Protein AF-A0A2D9I5H3-F1 (afdb_monomer_lite)

Secondary structure (DSSP, 8-state):
-HHHHHHHHHHHHHHHHHHHHHHHHHHHHHHHHHHTBPTTS-SSS-HHHHHHSHHHHB-HHHHHHHHHHHHHHHHHHHHHHHHHHHHHHT--

Sequence (92 aa):
MAAADTWVYYCQILLIMLLTLCCVAGFVLQFYAWRHLKPGIPRFGHKDAMFRKKDQYYEPEGLKYIDWQKKIMHVMFVLFAGLIILIEWSAP

Structure (mmCIF, N/CA/C/O backbone):
data_AF-A0A2D9I5H3-F1
#
_entry.id   AF-A0A2D9I5H3-F1
#
loop_
_atom_site.group_PDB
_atom_site.id
_atom_site.type_symbol
_atom_site.label_atom_id
_atom_site.label_alt_id
_atom_site.label_comp_id
_atom_site.label_asym_id
_atom_site.label_entity_id
_atom_site.label_seq_id
_atom_site.pdbx_PDB_ins_code
_atom_site.Cartn_x
_atom_site.Cartn_y
_atom_site.Cartn_z
_atom_site.occupancy
_atom_site.B_iso_or_equiv
_atom_site.auth_seq_id
_atom_site.auth_comp_id
_atom_site.auth_asym_id
_atom_site.auth_atom_id
_atom_site.pdbx_PDB_model_num
ATOM 1 N N . MET A 1 1 ? 14.509 -0.844 -30.481 1.00 49.78 1 MET A N 1
ATOM 2 C CA . MET A 1 1 ? 14.992 -1.007 -29.094 1.00 49.78 1 MET A CA 1
ATOM 3 C C . MET A 1 1 ? 14.666 0.250 -28.281 1.00 49.78 1 MET A C 1
ATOM 5 O O . MET A 1 1 ? 13.737 0.161 -27.501 1.00 49.78 1 MET A O 1
ATOM 9 N N . ALA A 1 2 ? 15.162 1.448 -28.628 1.00 54.56 2 ALA A N 1
ATOM 10 C CA . ALA A 1 2 ? 14.896 2.706 -27.890 1.00 54.56 2 ALA A CA 1
ATOM 11 C C . ALA A 1 2 ? 13.417 3.105 -27.593 1.00 54.56 2 ALA A C 1
ATOM 13 O O . ALA A 1 2 ? 13.146 3.793 -26.608 1.00 54.56 2 ALA A O 1
ATOM 14 N N . ALA A 1 3 ? 12.441 2.699 -28.416 1.00 56.56 3 ALA A N 1
ATOM 15 C CA . ALA A 1 3 ? 11.018 2.998 -28.181 1.00 56.56 3 ALA A CA 1
ATOM 16 C C . ALA A 1 3 ? 10.332 2.017 -27.205 1.00 56.56 3 ALA A C 1
ATOM 18 O O . ALA A 1 3 ? 9.370 2.382 -26.534 1.00 56.56 3 ALA A O 1
ATOM 19 N N . ALA A 1 4 ? 10.824 0.775 -27.117 1.00 59.41 4 ALA A N 1
ATOM 20 C CA . ALA A 1 4 ? 10.311 -0.210 -26.165 1.00 59.41 4 ALA A CA 1
ATOM 21 C C . ALA A 1 4 ? 10.783 0.132 -24.745 1.00 59.41 4 ALA A C 1
ATOM 23 O O . ALA A 1 4 ? 9.993 0.096 -23.806 1.00 59.41 4 ALA A O 1
ATOM 24 N N . ASP A 1 5 ? 12.036 0.574 -24.624 1.00 66.50 5 ASP A N 1
ATOM 25 C CA . ASP A 1 5 ? 12.638 0.961 -23.349 1.00 66.50 5 ASP A CA 1
ATOM 26 C C . ASP A 1 5 ? 11.935 2.193 -22.756 1.00 66.50 5 ASP A C 1
ATOM 28 O O . ASP A 1 5 ? 11.569 2.210 -21.583 1.00 66.50 5 ASP A O 1
ATOM 32 N N . THR A 1 6 ? 11.637 3.202 -23.583 1.00 75.75 6 THR A N 1
ATOM 33 C CA . THR A 1 6 ? 10.920 4.412 -23.139 1.00 75.75 6 THR A CA 1
ATOM 34 C C . THR A 1 6 ? 9.492 4.117 -22.670 1.00 75.75 6 THR A C 1
ATOM 36 O O . THR A 1 6 ? 9.074 4.656 -21.646 1.00 75.75 6 THR A O 1
ATOM 39 N N . TRP A 1 7 ? 8.755 3.227 -23.345 1.00 78.56 7 TRP A N 1
ATOM 40 C CA . TRP A 1 7 ? 7.417 2.804 -22.907 1.00 78.56 7 TRP A CA 1
ATOM 41 C C . TRP A 1 7 ? 7.438 2.101 -21.542 1.00 78.56 7 TRP A C 1
ATOM 43 O O . TRP A 1 7 ? 6.629 2.422 -20.669 1.00 78.56 7 TRP A O 1
ATOM 53 N N . VAL A 1 8 ? 8.397 1.196 -21.322 1.00 80.12 8 VAL A N 1
ATOM 54 C CA . VAL A 1 8 ? 8.562 0.490 -20.042 1.00 80.12 8 VAL A CA 1
ATOM 55 C C . VAL A 1 8 ? 8.878 1.469 -18.908 1.00 80.12 8 VAL A C 1
ATOM 57 O O . VAL A 1 8 ? 8.266 1.376 -17.842 1.00 80.12 8 VAL A O 1
ATOM 60 N N . TYR A 1 9 ? 9.739 2.463 -19.150 1.00 81.06 9 TYR A N 1
ATOM 61 C CA . TYR A 1 9 ? 10.021 3.528 -18.182 1.00 81.06 9 TYR A CA 1
ATOM 62 C C . TYR A 1 9 ? 8.762 4.317 -17.784 1.00 81.06 9 TYR A C 1
ATOM 64 O O . TYR A 1 9 ? 8.531 4.549 -16.595 1.00 81.06 9 TYR A O 1
ATOM 72 N N . TYR A 1 10 ? 7.905 4.695 -18.740 1.00 84.50 10 TYR A N 1
ATOM 73 C CA . TYR A 1 10 ? 6.642 5.372 -18.417 1.00 84.50 10 TYR A CA 1
ATOM 74 C C . TYR A 1 10 ? 5.700 4.480 -17.600 1.00 84.50 10 TYR A C 1
ATOM 76 O O . TYR A 1 10 ? 5.085 4.959 -16.644 1.00 84.50 10 TYR A O 1
ATOM 84 N N . CYS A 1 11 ? 5.619 3.183 -17.917 1.00 85.25 11 CYS A N 1
ATOM 85 C CA . CYS A 1 11 ? 4.846 2.222 -17.131 1.00 85.25 11 CYS A CA 1
ATOM 86 C C . CYS A 1 11 ? 5.365 2.098 -15.688 1.00 85.25 11 CYS A C 1
ATOM 88 O O . CYS A 1 11 ? 4.557 2.085 -14.759 1.00 85.25 11 CYS A O 1
ATOM 90 N N . GLN A 1 12 ? 6.686 2.071 -15.478 1.00 83.44 12 GLN A N 1
ATOM 91 C CA . GLN A 1 12 ? 7.291 2.053 -14.139 1.00 83.44 12 GLN A CA 1
ATOM 92 C C . GLN A 1 12 ? 6.928 3.311 -13.338 1.00 83.44 12 GLN A C 1
ATOM 94 O O . GLN A 1 12 ? 6.468 3.206 -12.201 1.00 83.44 12 GLN A O 1
ATOM 99 N N . ILE A 1 13 ? 7.067 4.499 -13.938 1.00 87.44 13 ILE A N 1
ATOM 100 C CA . ILE A 1 13 ? 6.727 5.775 -13.285 1.00 87.44 13 ILE A CA 1
ATOM 101 C C . ILE A 1 13 ? 5.245 5.807 -12.893 1.00 87.44 13 ILE A C 1
ATOM 103 O O . ILE A 1 13 ? 4.903 6.190 -11.772 1.00 87.44 13 ILE A O 1
ATOM 107 N N . LEU A 1 14 ? 4.361 5.372 -13.792 1.00 88.19 14 LEU A N 1
ATOM 108 C CA . LEU A 1 14 ? 2.920 5.355 -13.550 1.00 88.19 14 LEU A CA 1
ATOM 109 C C . LEU A 1 14 ? 2.553 4.377 -12.421 1.00 88.19 14 LEU A C 1
ATOM 111 O O . LEU A 1 14 ? 1.768 4.728 -11.539 1.00 88.19 14 LEU A O 1
ATOM 115 N N . LEU A 1 15 ? 3.173 3.193 -12.383 1.00 87.19 15 LEU A N 1
ATOM 116 C CA . LEU A 1 15 ? 3.004 2.223 -11.295 1.00 87.19 15 LEU A CA 1
ATOM 117 C C . LEU A 1 15 ? 3.494 2.766 -9.946 1.00 87.19 15 LEU A C 1
ATOM 119 O O . LEU A 1 15 ? 2.808 2.594 -8.939 1.00 87.19 15 LEU A O 1
ATOM 123 N N . ILE A 1 16 ? 4.635 3.461 -9.913 1.00 87.75 16 ILE A N 1
ATOM 124 C CA . ILE A 1 16 ? 5.169 4.085 -8.690 1.00 87.75 16 ILE A CA 1
ATOM 125 C C . ILE A 1 16 ? 4.229 5.185 -8.179 1.00 87.75 16 ILE A C 1
ATOM 127 O O . ILE A 1 16 ? 3.950 5.260 -6.978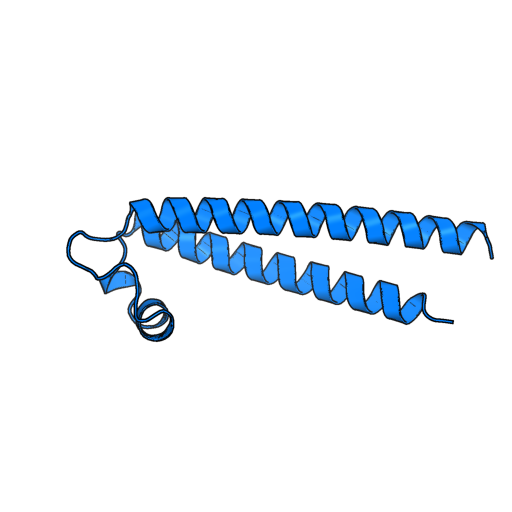 1.00 87.75 16 ILE A O 1
ATOM 131 N N . MET A 1 17 ? 3.690 6.015 -9.076 1.00 89.56 17 MET A N 1
ATOM 132 C CA . MET A 1 17 ? 2.706 7.043 -8.721 1.00 89.56 17 MET A CA 1
ATOM 133 C C . MET A 1 17 ? 1.428 6.424 -8.140 1.00 89.56 17 MET A C 1
ATOM 135 O O . MET A 1 17 ? 0.955 6.863 -7.090 1.00 89.56 17 MET A O 1
ATOM 139 N N . LEU A 1 18 ? 0.903 5.365 -8.766 1.00 88.56 18 LEU A N 1
ATOM 140 C CA . LEU A 1 18 ? -0.263 4.633 -8.262 1.00 88.56 18 LEU A CA 1
ATOM 141 C C . LEU A 1 18 ? 0.003 3.992 -6.894 1.00 88.56 18 LEU A C 1
ATOM 143 O O . LEU A 1 18 ? -0.823 4.119 -5.992 1.00 88.56 18 LEU A O 1
ATOM 147 N N . LEU A 1 19 ? 1.166 3.365 -6.705 1.00 88.94 19 LEU A N 1
ATOM 148 C CA . LEU A 1 19 ? 1.583 2.806 -5.415 1.00 88.94 19 LEU A CA 1
ATOM 149 C C . LEU A 1 19 ? 1.628 3.880 -4.327 1.00 88.94 19 LEU A C 1
ATOM 151 O O . LEU A 1 19 ? 1.116 3.666 -3.229 1.00 88.94 19 LEU A O 1
ATOM 155 N N . THR A 1 20 ? 2.181 5.050 -4.644 1.00 88.56 20 THR A N 1
ATOM 156 C CA . THR A 1 20 ? 2.260 6.182 -3.713 1.00 88.56 20 THR A CA 1
ATOM 157 C C . THR A 1 20 ? 0.866 6.674 -3.319 1.00 88.56 20 THR A C 1
ATOM 159 O O . THR A 1 20 ? 0.592 6.869 -2.134 1.00 88.56 20 THR A O 1
ATOM 162 N N . LEU A 1 21 ? -0.054 6.800 -4.280 1.00 89.81 21 LEU A N 1
ATOM 163 C CA . LEU A 1 21 ? -1.450 7.155 -4.006 1.00 89.81 21 LEU A CA 1
ATOM 164 C C . LEU A 1 21 ? -2.149 6.113 -3.122 1.00 89.81 21 LEU A C 1
ATOM 166 O O . LEU A 1 21 ? -2.853 6.479 -2.178 1.00 89.81 21 LEU A O 1
ATOM 170 N N . CYS A 1 22 ? -1.919 4.820 -3.366 1.00 88.38 22 CYS A N 1
ATOM 171 C CA . CYS A 1 22 ? -2.457 3.758 -2.520 1.00 88.38 22 CYS A CA 1
ATOM 172 C C . CYS A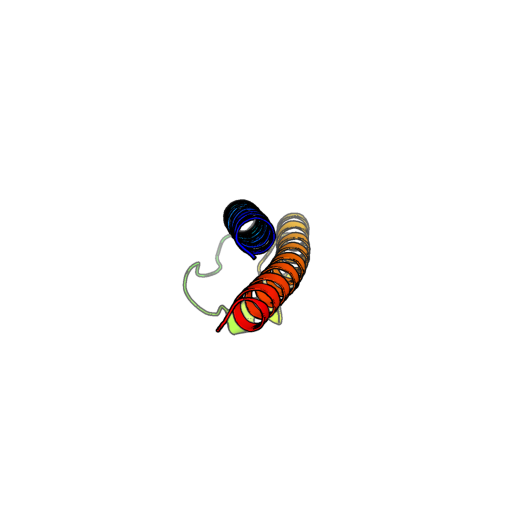 1 22 ? -1.881 3.793 -1.094 1.00 88.38 22 CYS A C 1
ATOM 174 O O . CYS A 1 22 ? -2.641 3.609 -0.141 1.00 88.38 22 CYS A O 1
ATOM 176 N N . CYS A 1 23 ? -0.585 4.090 -0.922 1.00 86.69 23 CYS A N 1
ATOM 177 C CA . CYS A 1 23 ? 0.026 4.302 0.396 1.00 86.69 23 CYS A CA 1
ATOM 178 C C . CYS A 1 23 ? -0.682 5.426 1.162 1.00 86.69 23 CYS A C 1
ATOM 180 O O . CYS A 1 23 ? -1.050 5.246 2.324 1.00 86.69 23 CYS A O 1
ATOM 182 N N . VAL A 1 24 ? -0.898 6.575 0.510 1.00 90.25 24 VAL A N 1
ATOM 183 C CA . VAL A 1 24 ? -1.570 7.732 1.120 1.00 90.25 24 VAL A CA 1
ATOM 184 C C . VAL A 1 24 ? -3.004 7.376 1.505 1.00 90.25 24 VAL A C 1
ATOM 186 O O . VAL A 1 24 ? -3.407 7.622 2.640 1.00 90.25 24 VAL A O 1
ATOM 189 N N . ALA A 1 25 ? -3.758 6.724 0.615 1.00 85.81 25 ALA A N 1
ATOM 190 C CA . ALA A 1 25 ? -5.115 6.268 0.910 1.00 85.81 25 ALA A CA 1
ATOM 191 C C . ALA A 1 25 ? -5.153 5.286 2.097 1.00 85.81 25 ALA A C 1
ATOM 193 O O . ALA A 1 25 ? -6.002 5.407 2.981 1.00 85.81 25 ALA A O 1
ATOM 194 N N . GLY A 1 26 ? -4.198 4.353 2.164 1.00 84.62 26 GLY A N 1
ATOM 195 C CA . GLY A 1 26 ? -4.042 3.437 3.292 1.00 84.62 26 GLY A CA 1
ATOM 196 C C . GLY A 1 26 ? -3.740 4.162 4.606 1.00 84.62 26 GLY A C 1
ATOM 197 O O . GLY A 1 26 ? -4.315 3.820 5.640 1.00 84.62 26 GLY A O 1
ATOM 198 N N . PHE A 1 27 ? -2.897 5.196 4.570 1.00 84.06 27 PHE A N 1
ATOM 199 C CA . PHE A 1 27 ? -2.562 6.007 5.742 1.00 84.06 27 PHE A CA 1
ATOM 200 C C . PHE A 1 27 ? -3.760 6.824 6.239 1.00 84.06 27 PHE A C 1
ATOM 202 O O . PHE A 1 27 ? -4.027 6.874 7.439 1.00 84.06 27 PHE A O 1
ATOM 209 N N . VAL A 1 28 ? -4.530 7.406 5.317 1.00 86.31 28 VAL A N 1
ATOM 210 C CA . VAL A 1 28 ? -5.766 8.134 5.626 1.00 86.31 28 VAL A CA 1
ATOM 211 C C . VAL A 1 28 ? -6.784 7.203 6.288 1.00 86.31 28 VAL A C 1
ATOM 213 O O . VAL A 1 28 ? -7.313 7.532 7.348 1.00 86.31 28 VAL A O 1
ATOM 216 N N . LEU A 1 29 ? -7.010 6.006 5.739 1.00 83.56 29 LEU A N 1
ATOM 217 C CA . LEU A 1 29 ? -7.909 5.018 6.346 1.00 83.56 29 LEU A CA 1
ATOM 218 C C . LEU A 1 29 ? -7.434 4.563 7.727 1.00 83.56 29 LEU A C 1
ATOM 220 O O . LEU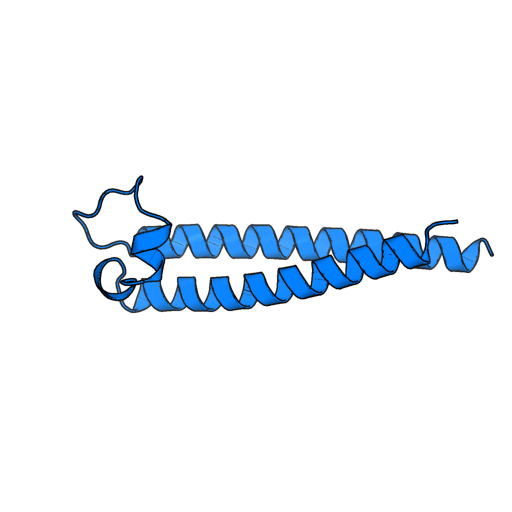 A 1 29 ? -8.250 4.432 8.635 1.00 83.56 29 LEU A O 1
ATOM 224 N N . GLN A 1 30 ? -6.126 4.368 7.909 1.00 80.44 30 GLN A N 1
ATOM 225 C CA . GLN A 1 30 ? -5.546 4.028 9.208 1.00 80.44 30 GLN A CA 1
ATOM 226 C C . GLN A 1 30 ? -5.772 5.151 10.234 1.00 80.44 30 GLN A C 1
ATOM 228 O O . GLN A 1 30 ? -6.084 4.867 11.393 1.00 80.44 30 GLN A O 1
ATOM 233 N N . PHE A 1 31 ? -5.659 6.415 9.811 1.00 82.00 31 PHE A N 1
ATOM 234 C CA . PHE A 1 31 ? -5.927 7.587 10.645 1.00 82.00 31 PHE A CA 1
ATOM 235 C C . PHE A 1 31 ? -7.411 7.699 11.028 1.00 82.00 31 PHE A C 1
ATOM 237 O O . PHE A 1 31 ? -7.732 7.920 12.196 1.00 82.00 31 PHE A O 1
ATOM 244 N N . TYR A 1 32 ? -8.330 7.477 10.083 1.00 79.75 32 TYR A N 1
ATOM 245 C CA . TYR A 1 32 ? -9.765 7.427 10.378 1.00 79.75 32 TYR A CA 1
ATOM 246 C C . TYR A 1 32 ? -10.119 6.258 11.299 1.00 79.75 32 TYR A C 1
ATOM 248 O O . TYR A 1 32 ? -10.830 6.457 12.281 1.00 79.75 32 TYR A O 1
ATOM 256 N N . ALA A 1 33 ? -9.564 5.066 11.066 1.00 76.50 33 ALA A N 1
ATOM 257 C CA . ALA A 1 33 ? -9.752 3.921 11.953 1.00 76.50 33 ALA A CA 1
ATOM 258 C C . ALA A 1 33 ? -9.294 4.241 13.385 1.00 76.50 33 ALA A C 1
ATOM 260 O O . ALA A 1 33 ? -9.986 3.908 14.345 1.00 76.50 33 ALA A O 1
ATOM 261 N N . TRP A 1 34 ? -8.168 4.945 13.543 1.00 73.38 34 TRP A N 1
ATOM 262 C CA . TRP A 1 34 ? -7.681 5.398 14.849 1.00 73.38 34 TRP A CA 1
ATOM 263 C C . TRP A 1 34 ? -8.622 6.364 15.566 1.00 73.38 34 TRP A C 1
ATOM 265 O O . TRP A 1 34 ? -8.662 6.363 16.796 1.00 73.38 34 TRP A O 1
ATOM 275 N N . ARG A 1 35 ? -9.402 7.163 14.836 1.00 75.56 35 ARG A N 1
ATOM 276 C CA . ARG A 1 35 ? -10.403 8.051 15.440 1.00 75.56 35 ARG A CA 1
ATOM 277 C C . ARG A 1 35 ? -11.565 7.279 16.078 1.00 75.56 35 ARG A C 1
ATOM 279 O O . ARG A 1 35 ? -12.148 7.771 17.035 1.00 75.56 35 ARG A O 1
ATOM 286 N N . HIS A 1 36 ? -11.847 6.072 15.589 1.00 76.19 36 HIS A N 1
ATOM 287 C CA . HIS A 1 36 ? -12.905 5.177 16.076 1.00 76.19 36 HIS A CA 1
ATOM 288 C C . HIS A 1 36 ? -12.388 4.092 17.045 1.00 76.19 36 HIS A C 1
ATOM 290 O O . HIS A 1 36 ? -13.002 3.030 17.201 1.00 76.19 36 HIS A O 1
ATOM 296 N N . LEU A 1 37 ? -11.231 4.324 17.679 1.00 69.12 37 LEU A N 1
ATOM 297 C CA . LEU A 1 37 ? -10.738 3.495 18.782 1.00 69.12 37 LEU A CA 1
ATOM 298 C C . LEU A 1 37 ? -11.577 3.745 20.037 1.00 69.12 37 LEU A C 1
ATOM 300 O O . LEU A 1 37 ? -11.764 4.892 20.444 1.00 69.12 37 LEU A O 1
ATOM 304 N N . LYS A 1 38 ? -12.023 2.668 20.690 1.00 67.06 38 LYS A N 1
ATOM 305 C CA . LYS A 1 38 ? -12.763 2.771 21.953 1.00 67.06 38 LYS A CA 1
ATOM 306 C C . LYS A 1 38 ? -11.890 3.440 23.036 1.00 67.06 38 LYS A C 1
ATOM 308 O O . LYS A 1 38 ? -10.706 3.103 23.163 1.00 67.06 38 LYS A O 1
ATOM 313 N N . PRO A 1 39 ? -12.443 4.378 23.828 1.00 60.78 39 PRO A N 1
ATOM 314 C CA . PRO A 1 39 ? -11.694 5.068 24.874 1.00 60.78 39 PRO A CA 1
ATOM 315 C C . PRO A 1 39 ? -11.237 4.072 25.954 1.00 60.78 39 PRO A C 1
ATOM 317 O O . PRO A 1 39 ? -12.039 3.292 26.458 1.00 60.78 39 PRO A O 1
ATOM 320 N N . GLY A 1 40 ? -9.943 4.086 26.299 1.00 58.56 40 GLY A N 1
ATOM 321 C CA . GLY A 1 40 ? -9.352 3.226 27.342 1.00 58.56 40 GLY A CA 1
ATOM 322 C C . GLY A 1 40 ? -8.362 2.160 26.852 1.00 58.56 40 GLY A C 1
ATOM 323 O O . GLY A 1 40 ? -7.778 1.453 27.667 1.00 58.56 40 GLY A O 1
ATOM 324 N N . ILE A 1 41 ? -8.129 2.052 25.542 1.00 60.31 41 ILE A N 1
ATOM 325 C CA . ILE A 1 41 ? -7.214 1.060 24.960 1.00 60.31 41 ILE A CA 1
ATOM 326 C C . ILE A 1 41 ? -5.877 1.743 24.623 1.00 60.31 41 ILE A C 1
ATOM 328 O O . ILE A 1 41 ? -5.882 2.784 23.957 1.00 60.31 41 ILE A O 1
ATOM 332 N N . PRO A 1 42 ? -4.723 1.203 25.066 1.00 56.34 42 PRO A N 1
ATOM 333 C CA . PRO A 1 42 ? -3.425 1.825 24.823 1.00 56.34 42 PRO A CA 1
ATOM 334 C C . PRO A 1 42 ? -3.134 1.925 23.319 1.00 56.34 42 PRO A C 1
ATOM 336 O O . PRO A 1 42 ? -3.150 0.934 22.594 1.00 56.34 42 PRO A O 1
ATOM 339 N N . ARG A 1 43 ? -2.845 3.151 22.855 1.00 56.62 43 ARG A N 1
ATOM 340 C CA . ARG A 1 43 ? -2.593 3.492 21.438 1.00 56.62 43 ARG A CA 1
ATOM 341 C C . ARG A 1 43 ? -1.307 2.876 20.867 1.00 56.62 43 ARG A C 1
ATOM 343 O O . ARG A 1 43 ? -1.161 2.797 19.652 1.00 56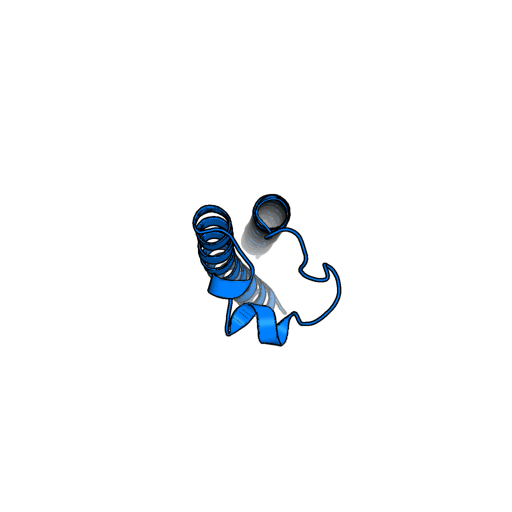.62 43 ARG A O 1
ATOM 350 N N . PHE A 1 44 ? -0.384 2.453 21.730 1.00 51.09 44 PHE A N 1
ATOM 351 C CA . PHE A 1 44 ? 0.946 1.960 21.372 1.00 51.09 44 PHE A CA 1
ATOM 352 C C . PHE A 1 44 ? 1.237 0.648 22.094 1.00 51.09 44 PHE A C 1
ATOM 354 O O . PHE A 1 44 ? 1.764 0.624 23.200 1.00 51.09 44 PHE A O 1
ATOM 361 N N . GLY A 1 45 ? 0.870 -0.458 21.466 1.00 46.12 45 GLY A N 1
ATOM 362 C CA . GLY A 1 45 ? 1.208 -1.789 21.946 1.00 46.12 45 GLY A CA 1
ATOM 363 C C . GLY A 1 45 ? 0.132 -2.761 21.522 1.00 46.12 45 GLY A C 1
ATOM 364 O O . GLY A 1 45 ? -1.031 -2.540 21.832 1.00 46.12 45 GLY A O 1
ATOM 365 N N . HIS A 1 46 ? 0.536 -3.849 20.873 1.00 51.97 46 HIS A N 1
ATOM 366 C CA . HIS A 1 46 ? -0.310 -4.948 20.392 1.00 51.97 46 HIS A CA 1
ATOM 367 C C . HIS A 1 46 ? -0.851 -4.819 18.963 1.00 51.97 46 HIS A C 1
ATOM 369 O O . HIS A 1 46 ? -2.009 -5.150 18.716 1.00 51.97 46 HIS A O 1
ATOM 375 N N . LYS A 1 47 ? 0.003 -4.461 17.988 1.00 52.34 47 LYS A N 1
ATOM 376 C CA . LYS A 1 47 ? -0.307 -4.671 16.558 1.00 52.34 47 LYS A CA 1
ATOM 377 C C . LYS A 1 47 ? -0.836 -6.096 16.304 1.00 52.34 47 LYS A C 1
ATOM 379 O O . LYS A 1 47 ? -1.839 -6.240 15.618 1.00 52.34 47 LYS A O 1
ATOM 384 N N . ASP A 1 48 ? -0.267 -7.121 16.944 1.00 50.19 48 ASP A N 1
ATOM 385 C CA . ASP A 1 48 ? -0.668 -8.521 16.725 1.00 50.19 48 ASP A CA 1
ATOM 386 C C . ASP A 1 48 ? -1.965 -8.946 17.438 1.00 50.19 48 ASP A C 1
ATOM 388 O O . ASP A 1 48 ? -2.773 -9.679 16.862 1.00 50.19 48 ASP A O 1
ATOM 392 N N . ALA A 1 49 ? -2.242 -8.458 18.655 1.00 47.12 49 ALA A N 1
ATOM 393 C CA . ALA A 1 49 ? -3.509 -8.774 19.335 1.00 47.12 49 ALA A CA 1
ATOM 394 C C . ALA A 1 49 ? -4.691 -7.982 18.748 1.00 47.12 49 ALA A C 1
ATOM 396 O O . ALA A 1 49 ? -5.823 -8.474 18.714 1.00 47.12 49 ALA A O 1
ATOM 397 N N . MET A 1 50 ? -4.412 -6.789 18.217 1.00 51.72 50 MET A N 1
ATOM 398 C CA . MET A 1 50 ? -5.387 -5.917 17.574 1.00 51.72 50 MET A CA 1
ATOM 399 C C . MET A 1 50 ? -5.964 -6.548 16.302 1.00 51.72 50 MET A C 1
ATOM 401 O O . MET A 1 50 ? -7.148 -6.373 16.054 1.00 51.72 50 MET A O 1
ATOM 405 N N . PHE A 1 51 ? -5.208 -7.361 15.547 1.00 51.78 51 PHE A N 1
ATOM 406 C CA . PHE A 1 51 ? -5.738 -8.081 14.376 1.00 51.78 51 PHE A CA 1
ATOM 407 C C . PHE A 1 51 ? -6.635 -9.275 14.716 1.00 51.78 51 PHE A C 1
ATOM 409 O O . PHE A 1 51 ? -7.493 -9.627 13.905 1.00 51.78 51 PHE A O 1
ATOM 416 N N . ARG A 1 52 ? -6.439 -9.889 15.887 1.00 51.53 52 ARG A N 1
ATOM 417 C CA . ARG A 1 52 ? -7.110 -11.132 16.290 1.00 51.53 52 ARG A CA 1
ATOM 418 C C . ARG A 1 52 ? -8.383 -10.890 17.110 1.00 51.53 52 ARG A C 1
ATOM 420 O O . ARG A 1 52 ? -9.245 -11.759 17.141 1.00 51.53 52 ARG A O 1
ATOM 427 N N . LYS A 1 53 ? -8.516 -9.712 17.736 1.00 60.12 53 LYS A N 1
ATOM 428 C CA . LYS A 1 53 ? -9.712 -9.282 18.487 1.00 60.12 53 LYS A CA 1
ATOM 429 C C . LYS A 1 53 ? -10.177 -7.869 18.097 1.00 60.12 53 LYS A C 1
ATOM 431 O O . LYS A 1 53 ? -10.482 -7.057 18.965 1.00 60.12 53 LYS A O 1
ATOM 436 N N . LYS A 1 54 ? -10.209 -7.552 16.796 1.00 56.25 54 LYS A N 1
ATOM 437 C CA . LYS A 1 54 ? -10.547 -6.208 16.272 1.00 56.25 54 LYS A CA 1
ATOM 438 C C . LYS A 1 54 ? -11.866 -5.646 16.825 1.00 56.25 54 LYS A C 1
ATOM 440 O O . LYS A 1 54 ? -11.932 -4.452 17.107 1.00 56.25 54 LYS A O 1
ATOM 445 N N . ASP A 1 55 ? -12.855 -6.506 17.068 1.00 59.38 55 ASP A N 1
ATOM 446 C CA . ASP A 1 55 ? -14.174 -6.139 17.612 1.00 59.38 55 ASP A CA 1
ATOM 447 C C . ASP A 1 55 ? -14.124 -5.617 19.059 1.00 59.38 55 ASP A C 1
ATOM 449 O O . ASP A 1 55 ? -14.970 -4.826 19.494 1.00 59.38 55 ASP A O 1
ATOM 453 N N . GLN A 1 56 ? -13.101 -6.014 19.826 1.00 60.00 56 GLN A N 1
ATOM 454 C CA . GLN A 1 56 ? -12.888 -5.483 21.173 1.00 60.00 56 GLN A CA 1
ATOM 455 C C . GLN A 1 56 ? -12.311 -4.067 21.157 1.00 60.00 56 GLN A C 1
ATOM 457 O O . GLN A 1 56 ? -12.546 -3.324 22.107 1.00 60.00 56 GLN A O 1
ATOM 462 N N . TYR A 1 57 ? -11.600 -3.683 20.094 1.00 62.09 57 TYR A N 1
ATOM 463 C CA . TYR A 1 57 ? -10.790 -2.463 20.073 1.00 62.09 57 TYR A CA 1
ATOM 464 C C . TYR A 1 57 ? -11.412 -1.312 19.282 1.00 62.09 57 TYR A C 1
ATOM 466 O O . TYR A 1 57 ? -11.256 -0.150 19.661 1.00 62.09 57 TYR A O 1
ATOM 474 N N . TYR A 1 58 ? -12.141 -1.630 18.216 1.00 63.62 58 TYR A N 1
ATOM 475 C CA . TYR A 1 58 ? -12.727 -0.645 17.318 1.00 63.62 58 TYR A CA 1
ATOM 476 C C . TYR A 1 58 ? -14.249 -0.647 17.407 1.00 63.62 58 TYR A C 1
ATOM 478 O O . TYR A 1 58 ? -14.885 -1.667 17.681 1.00 63.62 58 TYR A O 1
ATOM 486 N N . GLU A 1 59 ? -14.845 0.517 17.180 1.00 73.00 59 GLU A N 1
ATOM 487 C CA . GLU A 1 59 ? -16.264 0.598 16.850 1.00 73.00 59 GLU A CA 1
ATOM 488 C C . GLU A 1 59 ? -16.556 -0.106 15.510 1.00 73.00 59 GLU A C 1
ATOM 490 O O . GLU A 1 59 ? -15.656 -0.238 14.672 1.00 73.00 59 GLU A O 1
ATOM 495 N N . PRO A 1 60 ? -17.811 -0.528 15.261 1.00 73.12 60 PRO A N 1
ATOM 496 C CA . PRO A 1 60 ? -18.218 -1.118 13.980 1.00 73.12 60 PRO A CA 1
ATOM 497 C C . PRO A 1 60 ? -17.880 -0.238 12.767 1.00 73.12 60 PRO A C 1
ATOM 499 O O . PRO A 1 60 ? -17.635 -0.759 11.680 1.00 73.12 60 PRO A O 1
ATOM 502 N N . GLU A 1 61 ? -17.812 1.084 12.932 1.00 72.25 61 GLU A N 1
ATOM 503 C CA . GLU A 1 61 ? -17.350 1.996 11.880 1.00 72.25 61 GLU A CA 1
ATOM 504 C C . GLU A 1 61 ? -15.830 1.923 11.666 1.00 72.25 61 GLU A C 1
ATOM 506 O O . GLU A 1 61 ? -15.378 1.815 10.527 1.00 72.25 61 GLU A O 1
ATOM 511 N N . GLY A 1 62 ? -15.041 1.870 12.744 1.00 69.19 62 GLY A N 1
ATOM 512 C CA . GLY A 1 62 ? -13.587 1.661 12.705 1.00 69.19 62 GLY A CA 1
ATOM 513 C C . GLY A 1 62 ? -13.184 0.353 12.015 1.00 69.19 62 GLY A C 1
ATOM 514 O O . GLY A 1 62 ? -12.233 0.324 11.232 1.00 69.19 62 GLY A O 1
ATOM 515 N N . LEU A 1 63 ? -13.954 -0.714 12.247 1.00 74.94 63 LEU A N 1
ATOM 516 C CA . LEU A 1 63 ? -13.776 -2.021 11.607 1.00 74.94 63 LEU A CA 1
ATOM 517 C C . LEU A 1 63 ? -13.918 -1.957 10.084 1.00 74.94 63 LEU A C 1
ATOM 519 O O . LEU A 1 63 ? -13.097 -2.541 9.374 1.00 74.94 63 LEU A O 1
ATOM 523 N N . LYS A 1 64 ? -14.891 -1.188 9.572 1.00 78.75 64 LYS A N 1
ATOM 524 C CA . LYS A 1 64 ? -15.061 -0.992 8.124 1.00 78.75 64 LYS A CA 1
ATOM 525 C C . LYS A 1 64 ? -13.792 -0.402 7.515 1.00 78.75 64 LYS A C 1
ATOM 527 O O . LYS A 1 64 ? -13.284 -0.952 6.542 1.00 78.75 64 LYS A O 1
ATOM 532 N N . TYR A 1 65 ? -13.235 0.662 8.096 1.00 78.12 65 TYR A N 1
ATOM 533 C CA . TYR A 1 65 ? -12.013 1.288 7.573 1.00 78.12 65 TYR A CA 1
ATOM 534 C C . TYR A 1 65 ? -10.817 0.325 7.547 1.00 78.12 65 TYR A C 1
ATOM 536 O O . TYR A 1 65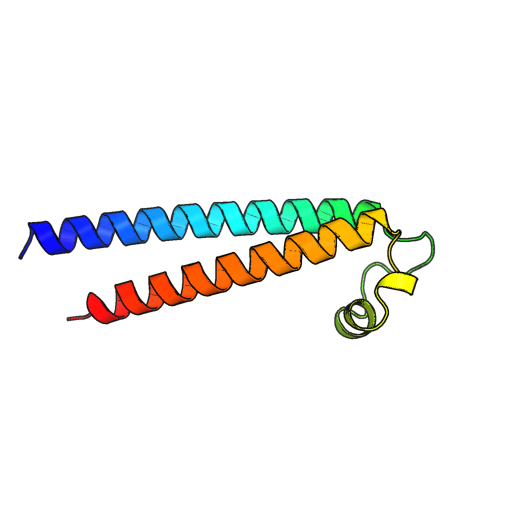 ? -10.050 0.335 6.586 1.00 78.12 65 TYR A O 1
ATOM 544 N N . ILE A 1 66 ? -10.696 -0.559 8.541 1.00 78.25 66 ILE A N 1
ATOM 545 C CA . ILE A 1 66 ? -9.644 -1.586 8.591 1.00 78.25 66 ILE A CA 1
ATOM 546 C C . ILE A 1 66 ? -9.831 -2.647 7.496 1.00 78.25 66 ILE A C 1
ATOM 548 O O . ILE A 1 66 ? -8.852 -3.102 6.898 1.00 78.25 66 ILE A O 1
ATOM 552 N N . ASP A 1 67 ? -11.066 -3.055 7.210 1.00 82.25 67 ASP A N 1
ATOM 553 C CA . ASP A 1 67 ? -11.344 -4.005 6.129 1.00 82.25 67 ASP A CA 1
ATOM 554 C C . ASP A 1 67 ? -11.098 -3.386 4.749 1.00 82.25 67 ASP A C 1
ATOM 556 O O . ASP A 1 67 ? -10.503 -4.024 3.876 1.00 82.25 67 ASP A O 1
ATOM 560 N N . TRP A 1 68 ? -11.469 -2.116 4.566 1.00 83.00 68 TRP A N 1
ATOM 561 C CA . TRP A 1 68 ? -11.118 -1.341 3.375 1.00 83.00 68 TRP A CA 1
ATOM 562 C C . TRP A 1 68 ? -9.600 -1.193 3.223 1.00 83.00 68 TRP A C 1
ATOM 564 O O . TRP A 1 68 ? -9.069 -1.409 2.135 1.00 83.00 68 TRP A O 1
ATOM 574 N N . GLN A 1 69 ? -8.878 -0.934 4.314 1.00 82.06 69 GLN A N 1
ATOM 575 C CA . GLN A 1 69 ? -7.418 -0.883 4.310 1.00 82.06 69 GLN A CA 1
ATOM 576 C C . GLN A 1 69 ? -6.801 -2.231 3.905 1.00 82.06 69 GLN A C 1
ATOM 578 O O . GLN A 1 69 ? -5.868 -2.259 3.106 1.00 82.06 69 GLN A O 1
ATOM 583 N N . LYS A 1 70 ? -7.340 -3.361 4.385 1.00 82.31 70 LYS A N 1
ATOM 584 C CA . LYS A 1 70 ? -6.896 -4.707 3.977 1.00 82.31 70 LYS A CA 1
ATOM 585 C C . LYS A 1 70 ? -7.044 -4.940 2.470 1.00 82.31 70 LYS A C 1
ATOM 587 O O . LYS A 1 70 ? -6.155 -5.541 1.864 1.00 82.31 70 LYS A O 1
ATOM 592 N N . LYS A 1 71 ? -8.142 -4.459 1.873 1.00 83.88 71 LYS A N 1
ATOM 593 C CA . LYS A 1 71 ? -8.370 -4.518 0.419 1.00 83.88 71 LYS A CA 1
ATOM 594 C C . LYS A 1 71 ? -7.354 -3.663 -0.336 1.00 83.88 71 LYS A C 1
ATOM 596 O O . LYS A 1 71 ? -6.742 -4.155 -1.277 1.00 83.88 71 LYS A O 1
ATOM 601 N N . ILE A 1 72 ? -7.116 -2.429 0.112 1.00 84.75 72 ILE A N 1
ATOM 602 C CA . ILE A 1 72 ? -6.103 -1.548 -0.495 1.00 84.75 72 ILE A CA 1
ATOM 603 C C . ILE A 1 72 ? -4.709 -2.168 -0.397 1.00 84.75 72 ILE A C 1
ATOM 605 O O . ILE A 1 72 ? -3.958 -2.136 -1.363 1.00 84.75 72 ILE A O 1
ATOM 609 N N . MET A 1 73 ? -4.382 -2.811 0.722 1.00 83.44 73 MET A N 1
ATOM 610 C CA . MET A 1 73 ? -3.099 -3.487 0.905 1.00 83.44 73 MET A CA 1
ATOM 611 C C . MET A 1 73 ? -2.916 -4.674 -0.061 1.00 83.44 73 MET A C 1
ATOM 613 O O . MET A 1 73 ? -1.814 -4.883 -0.557 1.00 83.44 73 MET A O 1
ATOM 617 N N . HIS A 1 74 ? -3.986 -5.414 -0.388 1.00 85.00 74 HIS A N 1
ATOM 618 C CA . HIS A 1 74 ? -3.943 -6.434 -1.44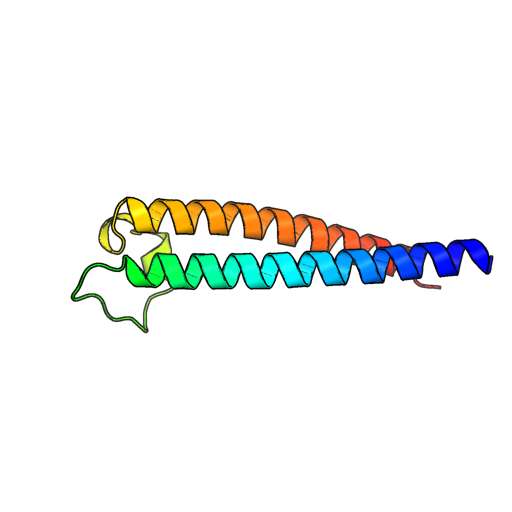9 1.00 85.00 74 HIS A CA 1
ATOM 619 C C . HIS A 1 74 ? -3.711 -5.815 -2.830 1.00 85.00 74 HIS A C 1
ATOM 621 O O . HIS A 1 74 ? -2.886 -6.314 -3.588 1.00 85.00 74 HIS A O 1
ATOM 627 N N . VAL A 1 75 ? -4.395 -4.713 -3.151 1.00 86.19 75 VAL A N 1
ATOM 628 C CA . VAL A 1 75 ? -4.188 -3.994 -4.420 1.00 86.19 75 VAL A CA 1
ATOM 629 C C . VAL A 1 75 ? -2.747 -3.489 -4.526 1.00 86.19 75 VAL A C 1
ATOM 631 O O . VAL A 1 75 ? -2.104 -3.689 -5.552 1.00 86.19 75 VAL A O 1
ATOM 634 N N . MET A 1 76 ? -2.203 -2.914 -3.451 1.00 86.00 76 MET A N 1
ATOM 635 C CA . MET A 1 76 ? -0.799 -2.503 -3.385 1.00 86.00 76 MET A CA 1
ATOM 636 C C . MET A 1 76 ? 0.156 -3.673 -3.600 1.00 86.00 76 MET A C 1
ATOM 638 O O . MET A 1 76 ? 1.125 -3.525 -4.333 1.00 86.00 76 MET A O 1
ATOM 642 N N . PHE A 1 77 ? -0.120 -4.832 -2.996 1.00 87.00 77 PHE A N 1
ATOM 643 C CA . PHE A 1 77 ? 0.702 -6.025 -3.179 1.00 87.00 77 PHE A CA 1
ATOM 644 C C . PHE A 1 77 ? 0.738 -6.473 -4.647 1.00 87.00 77 PHE A C 1
ATOM 646 O O . PHE A 1 77 ? 1.812 -6.747 -5.175 1.00 87.00 77 PHE A O 1
ATOM 653 N N . VAL A 1 78 ? -0.412 -6.477 -5.329 1.00 88.62 78 VAL A N 1
ATOM 654 C CA . VAL A 1 78 ? -0.493 -6.818 -6.760 1.00 88.62 78 VAL A CA 1
ATOM 655 C C . VAL A 1 78 ? 0.254 -5.796 -7.621 1.00 88.62 78 VAL A C 1
ATOM 657 O O . VAL A 1 78 ? 1.018 -6.187 -8.500 1.00 88.62 78 VAL A O 1
ATOM 660 N N . LEU A 1 79 ? 0.087 -4.495 -7.354 1.00 86.62 79 LEU A N 1
ATOM 661 C CA . LEU A 1 79 ? 0.806 -3.434 -8.071 1.00 86.62 79 LEU A CA 1
ATOM 662 C C . LEU A 1 79 ? 2.322 -3.529 -7.865 1.00 86.62 79 LEU A C 1
ATOM 664 O O . LEU A 1 79 ? 3.084 -3.338 -8.808 1.00 86.62 79 LEU A O 1
ATOM 668 N N . PHE A 1 80 ? 2.757 -3.860 -6.650 1.00 87.75 80 PHE A N 1
ATOM 669 C CA . PHE A 1 80 ? 4.167 -4.039 -6.323 1.00 87.75 80 PHE A CA 1
ATOM 670 C C . PHE A 1 80 ? 4.760 -5.271 -7.015 1.00 87.75 80 PHE A C 1
ATOM 672 O O . PHE A 1 80 ? 5.836 -5.185 -7.598 1.00 87.75 80 PHE A O 1
ATOM 679 N N . ALA A 1 81 ? 4.038 -6.395 -7.034 1.00 88.62 81 ALA A N 1
ATOM 680 C CA . ALA A 1 81 ? 4.447 -7.585 -7.779 1.00 88.62 81 ALA A CA 1
ATOM 681 C C . ALA A 1 81 ? 4.541 -7.306 -9.290 1.00 88.62 81 ALA A C 1
ATOM 683 O O . ALA A 1 81 ? 5.515 -7.697 -9.928 1.00 88.62 81 ALA A O 1
ATOM 684 N N . GLY A 1 82 ? 3.570 -6.575 -9.850 1.00 85.38 82 GLY A N 1
ATOM 685 C CA . GLY A 1 82 ? 3.601 -6.137 -11.245 1.00 85.38 82 GLY A CA 1
ATOM 686 C C . GLY A 1 82 ? 4.800 -5.240 -11.556 1.00 85.38 82 GLY A C 1
ATOM 687 O O . GLY A 1 82 ? 5.440 -5.422 -12.587 1.00 85.38 82 GLY A O 1
ATOM 688 N N . LEU A 1 83 ? 5.151 -4.325 -10.644 1.00 85.94 83 LEU A N 1
ATOM 689 C CA . LEU A 1 83 ? 6.342 -3.485 -10.771 1.00 85.94 83 LEU A CA 1
ATOM 690 C C . LEU A 1 83 ? 7.632 -4.320 -10.765 1.00 85.94 83 LEU A C 1
ATOM 692 O O . LEU A 1 83 ? 8.488 -4.085 -11.610 1.00 85.94 83 LEU A O 1
ATOM 696 N N . ILE A 1 84 ? 7.759 -5.307 -9.869 1.00 86.69 84 ILE A N 1
ATOM 697 C CA . ILE A 1 84 ? 8.929 -6.203 -9.824 1.00 86.69 84 ILE A CA 1
ATOM 698 C C . ILE A 1 84 ? 9.068 -6.978 -11.135 1.00 86.69 84 ILE A C 1
ATOM 700 O O . ILE A 1 84 ? 10.143 -6.978 -11.719 1.00 86.69 84 ILE A O 1
ATOM 704 N N . ILE A 1 85 ? 7.986 -7.585 -11.633 1.00 86.75 85 ILE A N 1
ATOM 705 C CA . ILE A 1 85 ? 8.009 -8.331 -12.903 1.00 86.75 85 ILE A CA 1
ATOM 706 C C . ILE A 1 85 ? 8.428 -7.418 -14.060 1.00 86.75 85 ILE A C 1
ATOM 708 O O . ILE A 1 85 ? 9.217 -7.822 -14.910 1.00 86.75 85 ILE A O 1
ATOM 712 N N . LEU A 1 86 ? 7.923 -6.182 -14.086 1.00 83.31 86 LEU A N 1
ATOM 713 C CA . LEU A 1 86 ? 8.268 -5.204 -15.115 1.00 83.31 86 LEU A CA 1
ATOM 714 C C . LEU A 1 86 ? 9.746 -4.782 -15.040 1.00 83.31 86 LEU A C 1
ATOM 716 O O . LEU A 1 86 ? 10.362 -4.555 -16.076 1.00 83.31 86 LEU A O 1
ATOM 720 N N . ILE A 1 87 ? 10.309 -4.680 -13.830 1.00 82.00 87 ILE A N 1
ATOM 721 C CA . ILE A 1 87 ? 11.731 -4.385 -13.606 1.00 82.00 87 ILE A CA 1
ATOM 722 C C . ILE A 1 87 ? 12.601 -5.564 -14.049 1.00 82.00 87 ILE A C 1
ATOM 724 O O . ILE A 1 87 ? 13.526 -5.350 -14.826 1.00 82.00 87 ILE A O 1
ATOM 728 N N . GLU A 1 88 ? 12.279 -6.787 -13.624 1.00 82.19 88 GLU A N 1
ATOM 729 C CA . GLU A 1 88 ? 12.996 -8.016 -14.002 1.00 82.19 88 GLU A CA 1
ATOM 730 C C . GLU A 1 88 ? 12.976 -8.241 -15.519 1.00 82.19 88 GLU A C 1
ATOM 732 O O . GLU A 1 88 ? 13.990 -8.583 -16.113 1.00 82.19 88 GLU A O 1
ATOM 737 N N . TRP A 1 89 ? 11.845 -7.978 -16.179 1.00 78.12 89 TRP A N 1
ATOM 738 C CA . TRP A 1 89 ? 11.746 -8.055 -17.640 1.00 78.12 89 TRP A CA 1
ATOM 739 C C . TRP A 1 89 ? 12.588 -6.989 -18.358 1.00 78.12 89 TRP A C 1
ATOM 741 O O . TRP A 1 89 ? 13.006 -7.184 -19.496 1.00 78.12 89 TRP A O 1
ATOM 751 N N . SER A 1 90 ? 12.809 -5.842 -17.712 1.00 69.75 90 SER A N 1
ATOM 752 C CA . SER A 1 90 ? 13.635 -4.746 -18.233 1.00 69.75 90 SER A CA 1
ATOM 753 C C . SER A 1 90 ? 15.113 -4.844 -17.845 1.00 69.75 90 SER A C 1
ATOM 755 O O . SER A 1 90 ? 15.902 -3.996 -18.264 1.00 69.75 90 SER A O 1
ATOM 757 N N . ALA A 1 91 ? 15.486 -5.834 -17.027 1.00 65.19 91 ALA A N 1
ATOM 758 C CA . ALA A 1 91 ? 16.868 -6.066 -16.643 1.00 65.19 91 ALA A CA 1
ATOM 759 C C . ALA A 1 91 ? 17.641 -6.648 -17.849 1.00 65.19 91 ALA A C 1
ATOM 761 O O . ALA A 1 91 ? 17.130 -7.560 -18.501 1.00 65.19 91 ALA A O 1
ATOM 762 N N . PRO A 1 92 ? 18.820 -6.096 -18.189 1.00 58.41 92 PRO A N 1
ATOM 763 C CA . PRO A 1 92 ? 19.618 -6.531 -19.337 1.00 58.41 92 PRO A CA 1
ATOM 764 C C . PRO A 1 92 ? 20.252 -7.915 -19.163 1.00 58.41 92 PRO A C 1
ATOM 766 O O . PRO A 1 92 ? 20.574 -8.289 -18.011 1.00 58.41 92 PRO A O 1
#

pLDDT: mean 74.65, std 13.14, range [46.12, 90.25]

Radius of gyration: 18.28 Å; chains: 1; bounding box: 38×19×56 Å

Foldseek 3Di:
DVVVLVVLVVVLVVLVVVLVVLVVLLVVLVVVLVVQFDPPDDPDDCPPVCVVPVVVTGDPVSVVSVVVSVVSVVVSVVSVVVSVVSVVVSDD